Protein AF-A0AAW9DA92-F1 (afdb_monomer_lite)

Secondary structure (DSSP, 8-state):
---S-SHHHHHHHHHHTT-S--HHHHHHHHTTSS-TTGGGSSHHHHB---SS-HHHHHHHHHHHHHHTTTSGGG--HHHHHHHHHHHHHHHHHTT-S--BHHHHHHHHHHHHT-

Sequence (114 aa):
MAGIHTLSDVKEYLQDNSFSITDDRIKKCYDLIPNPEVRVNSDDKQWVACVTQDFEEQTTIDAIAKIFSKDRDLLTDEDIKEQAEEVCKIFKRKEISHKPRIPFYVLMIDRIIK

Organism: NCBI:txid28200

Foldseek 3Di:
DQAQFDLVSLVCVCVVLPPPADSVLLVVQSVLQPPSRVQRVDPVRFFQDLPDDPVSLVVLLVRLCVSCVVVNVPDDSVNLSVLLNVLSVVCVVSVPPGHTSSNSSSSSSSVVVD

pLDDT: mean 81.94, std 11.55, range [47.44, 94.69]

Radius of gyration: 12.96 Å; chains: 1; bounding box: 30×29×35 Å

Structure (mmCIF, N/CA/C/O backbone):
data_AF-A0AAW9DA92-F1
#
_entry.id   AF-A0AAW9DA92-F1
#
loop_
_atom_site.group_PDB
_atom_site.id
_atom_site.type_symbol
_atom_site.label_atom_id
_atom_site.label_alt_id
_atom_site.label_comp_id
_atom_site.label_asym_id
_atom_site.label_entity_id
_atom_site.label_seq_id
_atom_site.pdbx_PDB_ins_code
_atom_site.Cartn_x
_atom_site.Cartn_y
_atom_site.Cartn_z
_atom_site.occupancy
_atom_site.B_iso_or_equiv
_atom_site.auth_seq_id
_atom_site.auth_comp_id
_atom_site.auth_asym_id
_atom_site.auth_atom_id
_atom_site.pdbx_PDB_model_num
ATOM 1 N N . MET A 1 1 ? 0.688 1.011 -20.771 1.00 47.44 1 MET A N 1
ATOM 2 C CA . MET A 1 1 ? 0.565 -0.278 -20.056 1.00 47.44 1 MET A CA 1
ATOM 3 C C . MET A 1 1 ? -0.294 -0.025 -18.829 1.00 47.44 1 MET A C 1
ATOM 5 O O . MET A 1 1 ? -0.139 1.033 -18.237 1.00 47.44 1 MET A O 1
ATOM 9 N N . ALA A 1 2 ? -1.253 -0.893 -18.504 1.00 57.88 2 ALA A N 1
ATOM 10 C CA . ALA A 1 2 ? -2.045 -0.725 -17.283 1.00 57.88 2 ALA A CA 1
ATOM 11 C C . ALA A 1 2 ? -1.170 -1.130 -16.082 1.00 57.88 2 ALA A C 1
ATOM 13 O O . ALA A 1 2 ? -0.535 -2.180 -16.140 1.00 57.88 2 ALA A O 1
ATOM 14 N N . GLY A 1 3 ? -1.075 -0.289 -15.046 1.00 71.38 3 GLY A N 1
ATOM 15 C CA . GLY A 1 3 ? -0.292 -0.596 -13.839 1.00 71.38 3 GLY A CA 1
ATOM 16 C C . GLY A 1 3 ? -0.879 -1.762 -13.030 1.00 71.38 3 GLY A C 1
ATOM 17 O O . GLY A 1 3 ? -1.974 -2.225 -13.325 1.00 71.38 3 GLY A O 1
ATOM 18 N N . ILE A 1 4 ? -0.185 -2.218 -11.983 1.00 84.12 4 ILE A N 1
ATOM 19 C CA . ILE A 1 4 ? -0.691 -3.244 -11.046 1.00 84.12 4 ILE A CA 1
ATOM 20 C C . ILE A 1 4 ? -1.834 -2.637 -10.223 1.00 84.12 4 ILE A C 1
ATOM 22 O O . ILE A 1 4 ? -1.588 -1.807 -9.343 1.00 84.12 4 ILE A O 1
ATOM 26 N N . HIS A 1 5 ? -3.079 -3.009 -10.534 1.00 85.62 5 HIS A N 1
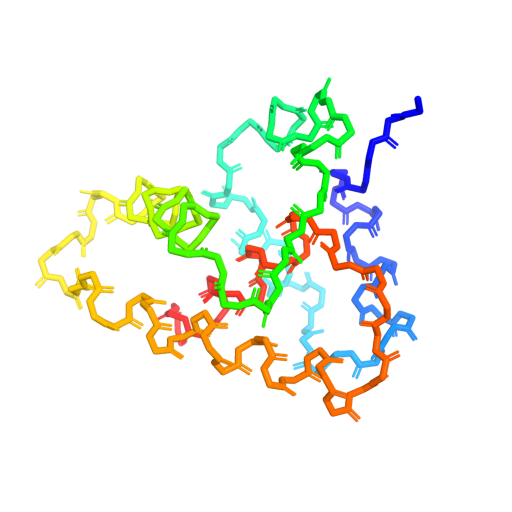ATOM 27 C CA . HIS A 1 5 ? -4.256 -2.409 -9.892 1.00 85.62 5 HIS A CA 1
ATOM 28 C C . HIS A 1 5 ? -5.455 -3.328 -9.714 1.00 85.62 5 HIS A C 1
ATOM 30 O O . HIS A 1 5 ? -6.333 -2.952 -8.945 1.00 85.62 5 HIS A O 1
ATOM 36 N N . THR A 1 6 ? -5.531 -4.489 -10.371 1.00 92.12 6 THR A N 1
ATOM 37 C CA . THR A 1 6 ? -6.599 -5.445 -10.059 1.00 92.12 6 THR A CA 1
ATOM 38 C C . THR A 1 6 ? -6.264 -6.202 -8.775 1.00 92.12 6 THR A C 1
ATOM 40 O O . THR A 1 6 ? -5.097 -6.347 -8.411 1.00 92.12 6 THR A O 1
ATOM 43 N N . LEU A 1 7 ? -7.280 -6.724 -8.082 1.00 92.06 7 LEU A N 1
ATOM 44 C CA . LEU A 1 7 ? -7.061 -7.539 -6.884 1.00 92.06 7 LEU A CA 1
ATOM 45 C C . LEU A 1 7 ? -6.134 -8.734 -7.164 1.00 92.06 7 LEU A C 1
ATOM 47 O O . LEU A 1 7 ? -5.306 -9.067 -6.320 1.00 92.06 7 LEU A O 1
ATOM 51 N N . SER A 1 8 ? -6.260 -9.363 -8.335 1.00 93.81 8 SER A N 1
ATOM 52 C CA . SER A 1 8 ? -5.398 -10.478 -8.734 1.00 93.81 8 SER A CA 1
ATOM 53 C C . SER A 1 8 ? -3.944 -10.038 -8.889 1.00 93.81 8 SER A C 1
ATOM 55 O O . SER A 1 8 ? -3.083 -10.650 -8.265 1.00 93.81 8 SER A O 1
ATOM 57 N N . ASP A 1 9 ? -3.680 -8.937 -9.606 1.00 92.88 9 ASP A N 1
ATOM 58 C CA . ASP A 1 9 ? -2.310 -8.424 -9.785 1.00 92.88 9 ASP A CA 1
ATOM 59 C C . ASP A 1 9 ? -1.675 -8.061 -8.437 1.00 92.88 9 ASP A C 1
ATOM 61 O O . ASP A 1 9 ? -0.492 -8.286 -8.197 1.00 92.88 9 ASP A O 1
ATOM 65 N N . VAL A 1 10 ? -2.467 -7.471 -7.536 1.00 93.31 10 VAL A N 1
ATOM 66 C CA . VAL A 1 10 ? -2.001 -7.066 -6.206 1.00 93.31 10 VAL A CA 1
ATOM 67 C C . VAL A 1 10 ? -1.653 -8.285 -5.357 1.00 93.31 10 VAL A C 1
ATOM 69 O O . VAL A 1 10 ? -0.630 -8.275 -4.674 1.00 93.31 10 VAL A O 1
ATOM 72 N N . LYS A 1 11 ? -2.481 -9.334 -5.400 1.00 93.38 11 LYS A N 1
ATOM 73 C CA . LYS A 1 11 ? -2.206 -10.595 -4.704 1.00 93.38 11 LYS A CA 1
ATOM 74 C C . LYS A 1 11 ? -0.933 -11.245 -5.218 1.00 93.38 11 LYS A C 1
ATOM 76 O O . LYS A 1 11 ? -0.053 -11.526 -4.411 1.00 93.38 11 LYS A O 1
ATOM 81 N N . GLU A 1 12 ? -0.836 -11.425 -6.532 1.00 93.81 12 GLU A N 1
ATOM 82 C CA . GLU A 1 12 ? 0.327 -12.019 -7.192 1.00 93.81 12 GLU A CA 1
ATOM 83 C C . GLU A 1 12 ? 1.598 -11.256 -6.812 1.00 93.81 12 GLU A C 1
ATOM 85 O O . GLU A 1 12 ? 2.528 -11.831 -6.256 1.00 93.81 12 GLU A O 1
ATOM 90 N N . TYR A 1 13 ? 1.578 -9.927 -6.936 1.00 93.94 13 TYR A N 1
ATOM 91 C CA . TYR A 1 13 ? 2.711 -9.088 -6.566 1.00 93.94 13 TYR A CA 1
ATOM 92 C C . TYR A 1 13 ? 3.139 -9.251 -5.097 1.00 93.94 13 TYR A C 1
ATOM 94 O O . TYR A 1 13 ? 4.334 -9.341 -4.799 1.00 93.94 13 TYR A O 1
ATOM 102 N N . LEU A 1 14 ? 2.193 -9.244 -4.152 1.00 93.50 14 LEU A N 1
ATOM 103 C CA . LEU A 1 14 ? 2.517 -9.349 -2.726 1.00 93.50 14 LEU A CA 1
ATOM 104 C C . LEU A 1 14 ? 3.019 -10.752 -2.356 1.00 93.50 14 LEU A C 1
ATOM 106 O O . LEU A 1 14 ? 3.918 -10.872 -1.518 1.00 93.50 14 LEU A O 1
ATOM 110 N N . GLN A 1 15 ? 2.486 -11.792 -2.998 1.00 91.88 15 GLN A N 1
ATOM 111 C CA . GLN A 1 15 ? 2.924 -13.174 -2.819 1.00 91.88 15 GLN A CA 1
ATOM 112 C C . GLN A 1 15 ? 4.318 -13.413 -3.420 1.00 91.88 15 GLN A C 1
ATOM 114 O O . GLN A 1 15 ? 5.188 -13.930 -2.718 1.00 91.88 15 GLN A O 1
ATOM 119 N N . ASP A 1 16 ? 4.576 -12.952 -4.647 1.00 92.12 16 ASP A N 1
ATOM 120 C CA . ASP A 1 16 ? 5.875 -13.075 -5.329 1.00 92.12 16 ASP A CA 1
ATOM 121 C C . ASP A 1 16 ? 6.998 -12.402 -4.538 1.00 92.12 16 ASP A C 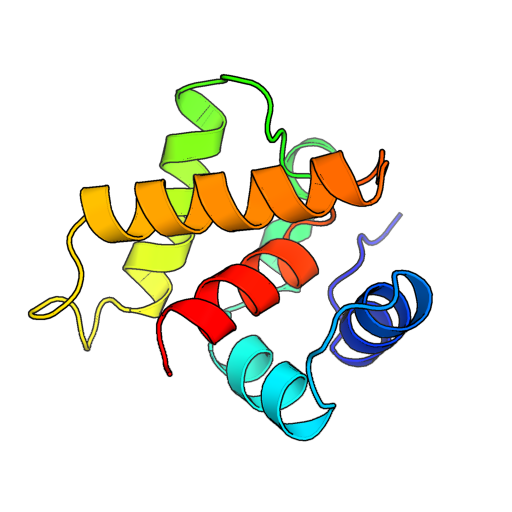1
ATOM 123 O O . ASP A 1 16 ? 8.106 -12.922 -4.404 1.00 92.12 16 ASP A O 1
ATOM 127 N N . ASN A 1 17 ? 6.691 -11.259 -3.924 1.00 91.38 17 ASN A N 1
ATOM 128 C CA . ASN A 1 17 ? 7.624 -10.532 -3.067 1.00 91.38 17 ASN A CA 1
ATOM 129 C C . ASN A 1 17 ? 7.640 -11.041 -1.611 1.00 91.38 17 ASN A C 1
ATOM 131 O O . ASN A 1 17 ? 8.273 -10.435 -0.734 1.00 91.38 17 ASN A O 1
ATOM 135 N N . SER A 1 18 ? 6.965 -12.161 -1.333 1.00 90.44 18 SER A N 1
ATOM 136 C CA . SER A 1 18 ? 6.924 -12.840 -0.035 1.00 90.44 18 SER A CA 1
ATOM 137 C C . SER A 1 18 ? 6.535 -11.906 1.119 1.00 90.44 18 SER A C 1
ATOM 139 O O . SER A 1 18 ? 7.199 -11.875 2.164 1.00 90.44 18 SER A O 1
ATOM 141 N N . PHE A 1 19 ? 5.526 -11.054 0.924 1.00 90.81 19 PHE A N 1
ATOM 142 C CA . PHE A 1 19 ? 4.954 -10.267 2.016 1.00 90.81 19 PHE A CA 1
ATOM 143 C C . PHE A 1 19 ? 4.101 -11.168 2.913 1.00 90.81 19 PHE A C 1
ATOM 145 O O . PHE A 1 19 ? 3.296 -11.959 2.432 1.00 90.81 19 PHE A O 1
ATOM 152 N N . SER A 1 20 ? 4.263 -11.039 4.231 1.00 88.75 20 SER A N 1
ATOM 153 C CA . SER A 1 20 ? 3.525 -11.831 5.223 1.00 88.75 20 SER A CA 1
ATOM 154 C C . SER A 1 20 ? 2.104 -11.293 5.430 1.00 88.75 20 SER A C 1
ATOM 156 O O . SER A 1 20 ? 1.781 -10.797 6.506 1.00 88.75 20 SER A O 1
ATOM 158 N N . ILE A 1 21 ? 1.269 -11.362 4.395 1.00 90.69 21 ILE A N 1
ATOM 159 C CA . ILE A 1 21 ? -0.135 -10.934 4.410 1.00 90.69 21 ILE A CA 1
ATOM 160 C C . ILE A 1 21 ? -0.996 -12.000 3.722 1.00 90.69 21 ILE A C 1
ATOM 162 O O . ILE A 1 21 ? -0.612 -12.553 2.694 1.00 90.69 21 ILE A O 1
ATOM 166 N N . THR A 1 22 ? -2.143 -12.340 4.313 1.00 93.06 22 THR A N 1
ATOM 167 C CA . THR A 1 22 ? -3.031 -13.386 3.781 1.00 93.06 22 THR A CA 1
ATOM 168 C C . THR A 1 22 ? -3.945 -12.848 2.686 1.00 93.06 22 THR A C 1
ATOM 170 O O . THR A 1 22 ? -4.293 -11.670 2.675 1.00 93.06 22 THR A O 1
ATOM 173 N N . ASP A 1 23 ? -4.419 -13.728 1.809 1.00 93.00 23 ASP A N 1
ATOM 174 C CA . ASP A 1 23 ? -5.354 -13.390 0.730 1.00 93.00 23 ASP A CA 1
ATOM 175 C C . ASP A 1 23 ? -6.615 -12.655 1.189 1.00 93.00 23 ASP A C 1
ATOM 177 O O . ASP A 1 23 ? -7.032 -11.682 0.554 1.00 93.00 23 ASP A O 1
ATOM 181 N N . ASP A 1 24 ? -7.213 -13.108 2.292 1.00 93.44 24 ASP A N 1
ATOM 182 C CA . ASP A 1 24 ? -8.401 -12.479 2.873 1.00 93.44 24 ASP A CA 1
ATOM 183 C C . ASP A 1 24 ? -8.091 -11.067 3.366 1.00 93.44 24 ASP A C 1
ATOM 185 O O . ASP A 1 24 ? -8.893 -10.144 3.198 1.00 93.44 24 ASP A O 1
ATOM 189 N N . ARG A 1 25 ? -6.898 -10.875 3.939 1.00 93.81 25 ARG A N 1
ATOM 190 C CA . ARG A 1 25 ? -6.457 -9.577 4.434 1.00 93.81 25 ARG A CA 1
ATOM 191 C C . ARG A 1 25 ? -6.112 -8.628 3.291 1.00 93.81 25 ARG A C 1
ATOM 193 O O . ARG A 1 25 ? -6.539 -7.476 3.340 1.00 93.81 25 ARG A O 1
ATOM 200 N N . ILE A 1 26 ? -5.447 -9.115 2.238 1.00 93.75 26 ILE A N 1
ATOM 201 C CA . ILE A 1 26 ? -5.207 -8.360 0.998 1.00 93.75 26 ILE A CA 1
ATOM 202 C C . ILE A 1 26 ? -6.536 -7.863 0.438 1.00 93.75 26 ILE A C 1
ATOM 204 O O . ILE A 1 26 ? -6.678 -6.671 0.180 1.00 93.75 26 ILE A O 1
ATOM 208 N N . LYS A 1 27 ? -7.526 -8.755 0.301 1.00 94.69 27 LYS A N 1
ATOM 209 C CA . LYS A 1 27 ? -8.849 -8.392 -0.215 1.00 94.69 27 LYS A CA 1
ATOM 210 C C . LYS A 1 27 ? -9.522 -7.332 0.659 1.00 94.69 27 LYS A C 1
ATOM 212 O O . LYS A 1 27 ? -9.954 -6.311 0.139 1.00 94.69 27 LYS A O 1
ATOM 217 N N . LYS A 1 28 ? -9.549 -7.536 1.980 1.00 93.25 28 LYS A N 1
ATOM 218 C CA . LYS A 1 28 ? -10.133 -6.574 2.928 1.00 93.25 28 LYS A CA 1
ATOM 219 C C . LYS A 1 28 ? -9.503 -5.184 2.794 1.00 93.25 28 LYS A C 1
ATOM 221 O O . LYS A 1 28 ? -10.222 -4.194 2.817 1.00 93.25 28 LYS A O 1
ATOM 226 N N . CYS A 1 29 ? -8.180 -5.106 2.654 1.00 92.19 29 CYS A N 1
ATOM 227 C CA . CYS A 1 29 ? -7.476 -3.833 2.495 1.00 92.19 29 CYS A CA 1
ATOM 228 C C . CYS A 1 29 ? -7.715 -3.211 1.114 1.00 92.19 29 CYS A C 1
ATOM 230 O O . CYS A 1 29 ? -7.904 -2.004 1.008 1.00 92.19 29 CYS A O 1
ATOM 232 N N . TYR A 1 30 ? -7.731 -4.031 0.062 1.00 92.56 30 TYR A N 1
ATOM 233 C CA . TYR A 1 30 ? -7.989 -3.596 -1.309 1.00 92.56 30 TYR A CA 1
ATOM 234 C C . TYR A 1 30 ? -9.387 -2.990 -1.466 1.00 92.56 30 TYR A C 1
ATOM 236 O O . TYR A 1 30 ? -9.523 -1.932 -2.074 1.00 92.56 30 TYR A O 1
ATOM 244 N N . ASP A 1 31 ? -10.407 -3.605 -0.861 1.00 91.81 31 ASP A N 1
ATOM 245 C CA . ASP A 1 31 ? -11.801 -3.143 -0.925 1.00 91.81 31 ASP A CA 1
ATOM 246 C C . ASP A 1 31 ? -11.998 -1.747 -0.286 1.00 91.81 31 ASP A C 1
ATOM 248 O O . ASP A 1 31 ? -12.995 -1.076 -0.553 1.00 91.81 31 ASP A O 1
ATOM 252 N N . LEU A 1 32 ? -11.040 -1.277 0.526 1.00 89.75 32 LEU A N 1
ATOM 253 C CA . LEU A 1 32 ? -11.031 0.074 1.100 1.00 89.75 32 LEU A CA 1
ATOM 254 C C . LEU A 1 32 ? -10.434 1.129 0.156 1.00 89.75 32 LEU A C 1
ATOM 256 O O . LEU A 1 32 ? -10.589 2.322 0.407 1.00 89.75 32 LEU A O 1
ATOM 260 N N . ILE A 1 33 ? -9.753 0.730 -0.922 1.00 88.38 33 ILE A N 1
ATOM 261 C CA . ILE A 1 33 ? -9.113 1.647 -1.868 1.00 88.38 33 ILE A CA 1
ATOM 262 C C . ILE A 1 33 ? -10.138 2.056 -2.939 1.00 88.38 33 ILE A C 1
ATOM 264 O O . ILE A 1 33 ? -10.474 1.250 -3.805 1.00 88.38 33 ILE A O 1
ATOM 268 N N . PRO A 1 34 ? -10.618 3.315 -2.963 1.00 84.94 34 PRO A N 1
ATOM 269 C CA . PRO A 1 34 ? -11.572 3.743 -3.974 1.00 84.94 34 PRO A CA 1
ATOM 270 C C . PRO A 1 34 ? -10.872 3.962 -5.319 1.00 84.94 34 PRO A C 1
ATOM 272 O O . PRO A 1 34 ? -9.825 4.622 -5.373 1.00 84.94 34 PRO A O 1
ATOM 275 N N . ASN A 1 35 ? -11.500 3.468 -6.388 1.00 85.31 35 ASN A N 1
ATOM 276 C CA . ASN A 1 35 ? -11.088 3.607 -7.791 1.00 85.31 35 ASN A CA 1
ATOM 277 C C . ASN A 1 35 ? -9.585 3.302 -8.034 1.00 85.31 35 ASN A C 1
ATOM 279 O O . ASN A 1 35 ? -8.836 4.207 -8.435 1.00 85.31 35 ASN A O 1
ATOM 283 N N . PRO A 1 36 ? -9.098 2.072 -7.751 1.00 85.81 36 PRO A N 1
ATOM 284 C CA . PRO A 1 36 ? -7.687 1.692 -7.913 1.00 85.81 36 PRO A CA 1
ATOM 285 C C . PRO A 1 36 ? -7.113 1.986 -9.307 1.00 85.81 36 PRO A C 1
ATOM 287 O O . PRO A 1 36 ? -5.973 2.431 -9.431 1.00 85.81 36 PRO A O 1
ATOM 290 N N . GLU A 1 37 ? -7.912 1.821 -10.357 1.00 84.94 37 GLU A N 1
ATOM 291 C CA . GLU A 1 37 ? -7.552 2.076 -11.753 1.00 84.94 37 GLU A CA 1
ATOM 292 C C . GLU A 1 37 ? -7.215 3.549 -12.027 1.00 84.94 37 GLU A C 1
ATOM 294 O O . GLU A 1 37 ? -6.251 3.859 -12.730 1.00 84.94 37 GLU A O 1
ATOM 299 N N . VAL A 1 38 ? -7.946 4.485 -11.410 1.00 81.94 38 VAL A N 1
ATOM 300 C CA . VAL A 1 38 ? -7.694 5.931 -11.552 1.00 81.94 38 VAL A CA 1
ATOM 301 C C . VAL A 1 38 ? -6.385 6.322 -10.867 1.00 81.94 38 VAL A C 1
ATOM 303 O O . VAL A 1 38 ? -5.711 7.270 -11.277 1.00 81.94 38 VAL A O 1
ATOM 306 N N . ARG A 1 39 ? -5.996 5.573 -9.833 1.00 77.19 39 ARG A N 1
ATOM 307 C CA . ARG A 1 39 ? -4.786 5.817 -9.044 1.00 77.19 39 ARG A CA 1
ATOM 308 C C . ARG A 1 39 ? -3.507 5.348 -9.734 1.00 77.19 39 ARG A C 1
ATOM 310 O O . ARG A 1 39 ? -2.449 5.723 -9.252 1.00 77.19 39 ARG A O 1
ATOM 317 N N . VAL A 1 40 ? -3.594 4.612 -10.847 1.00 80.50 40 VAL A N 1
ATOM 318 C CA . VAL A 1 40 ? -2.442 4.135 -11.643 1.00 80.50 40 VAL A CA 1
ATOM 319 C C . VAL A 1 40 ? -2.528 4.524 -13.128 1.00 80.50 40 VAL A C 1
ATOM 321 O O . VAL A 1 40 ? -1.860 3.935 -13.976 1.00 80.50 40 VAL A O 1
ATOM 324 N N . ASN A 1 41 ? -3.370 5.505 -13.467 1.00 79.88 41 ASN A N 1
ATOM 325 C CA . ASN A 1 41 ? -3.716 5.830 -14.856 1.00 79.88 41 ASN A CA 1
ATOM 326 C C . ASN A 1 41 ? -2.633 6.579 -15.659 1.00 79.88 41 ASN A C 1
ATOM 328 O O . ASN A 1 41 ? -2.856 6.908 -16.823 1.00 79.88 41 ASN A O 1
ATOM 332 N N . SER A 1 42 ? -1.478 6.850 -15.058 1.00 76.19 42 SER A N 1
ATOM 333 C CA . SER A 1 42 ? -0.305 7.441 -15.707 1.00 76.19 42 SER A CA 1
ATOM 334 C C . SER A 1 42 ? 0.971 6.876 -15.089 1.00 76.19 42 SER A C 1
ATOM 336 O O . SER A 1 42 ? 0.943 6.468 -13.929 1.00 76.19 42 SER A O 1
ATOM 338 N N . ASP A 1 43 ? 2.082 6.888 -15.824 1.00 71.19 43 ASP A N 1
ATOM 339 C CA . ASP A 1 43 ? 3.354 6.293 -15.378 1.00 71.19 43 ASP A CA 1
ATOM 340 C C . ASP A 1 43 ? 3.835 6.869 -14.034 1.00 71.19 43 ASP A C 1
ATOM 342 O O . ASP A 1 43 ? 4.145 6.112 -13.116 1.00 71.19 43 ASP A O 1
ATOM 346 N N . ASP A 1 44 ? 3.715 8.185 -13.837 1.00 67.75 44 ASP A N 1
ATOM 347 C CA . ASP A 1 44 ? 4.043 8.854 -12.564 1.00 67.75 44 ASP A CA 1
ATOM 348 C C . ASP A 1 44 ? 3.125 8.466 -11.390 1.00 67.75 44 ASP A C 1
ATOM 350 O O . ASP A 1 44 ? 3.426 8.723 -10.228 1.00 67.75 44 ASP A O 1
ATOM 354 N N . LYS A 1 45 ? 1.959 7.872 -11.664 1.00 74.88 45 LYS A N 1
ATOM 355 C CA . LYS A 1 45 ? 1.000 7.459 -10.629 1.00 74.88 45 LYS A CA 1
ATOM 356 C C . LYS A 1 45 ? 1.064 5.972 -10.313 1.00 74.88 45 LYS A C 1
ATOM 358 O O . LYS A 1 45 ? 0.482 5.532 -9.329 1.00 74.88 45 LYS A O 1
ATOM 363 N N . GLN A 1 46 ? 1.739 5.186 -11.140 1.00 81.81 46 GLN A N 1
ATOM 364 C CA . GLN A 1 46 ? 1.833 3.740 -10.953 1.00 81.81 46 GLN A CA 1
ATOM 365 C C . GLN A 1 46 ? 2.748 3.376 -9.785 1.00 81.81 46 GLN A C 1
ATOM 367 O O . GLN A 1 46 ? 2.543 2.345 -9.143 1.00 81.81 46 GLN A O 1
ATOM 372 N N . TRP A 1 47 ? 3.737 4.223 -9.508 1.00 84.56 47 TRP A N 1
ATOM 373 C CA . TRP A 1 47 ? 4.832 3.936 -8.594 1.00 84.56 47 TRP A CA 1
ATOM 374 C C . TRP A 1 47 ? 4.789 4.838 -7.358 1.00 84.56 47 TRP A C 1
ATOM 376 O O . TRP A 1 47 ? 4.113 5.868 -7.334 1.00 84.56 47 TRP A O 1
ATOM 386 N N . VAL A 1 48 ? 5.468 4.397 -6.303 1.00 82.19 48 VAL A N 1
ATOM 387 C CA . VAL A 1 48 ? 5.712 5.173 -5.083 1.00 82.19 48 VAL A CA 1
ATOM 388 C C . VAL A 1 48 ? 7.219 5.251 -4.867 1.00 82.19 48 VAL A C 1
ATOM 390 O O . VAL A 1 48 ? 7.893 4.223 -4.737 1.00 82.19 48 VAL A O 1
ATOM 393 N N . ALA A 1 49 ? 7.767 6.458 -4.805 1.00 77.44 49 ALA A N 1
ATOM 394 C CA . ALA A 1 49 ? 9.140 6.704 -4.410 1.00 77.44 49 ALA A CA 1
ATOM 395 C C . ALA A 1 49 ? 9.232 6.745 -2.883 1.00 77.44 49 ALA A C 1
ATOM 397 O O . ALA A 1 49 ? 8.883 7.707 -2.211 1.00 77.44 49 ALA A O 1
ATOM 398 N N . CYS A 1 50 ? 9.819 5.694 -2.324 1.00 71.44 50 CYS A N 1
ATOM 399 C CA . CYS A 1 50 ? 10.194 5.626 -0.911 1.00 71.44 50 CYS A CA 1
ATOM 400 C C . CYS A 1 50 ? 11.446 6.450 -0.556 1.00 71.44 50 CYS A C 1
ATOM 402 O O . CYS A 1 50 ? 12.107 6.173 0.445 1.00 71.44 50 CYS A O 1
ATOM 404 N N . VAL A 1 51 ? 11.839 7.392 -1.417 1.00 56.66 51 VAL A N 1
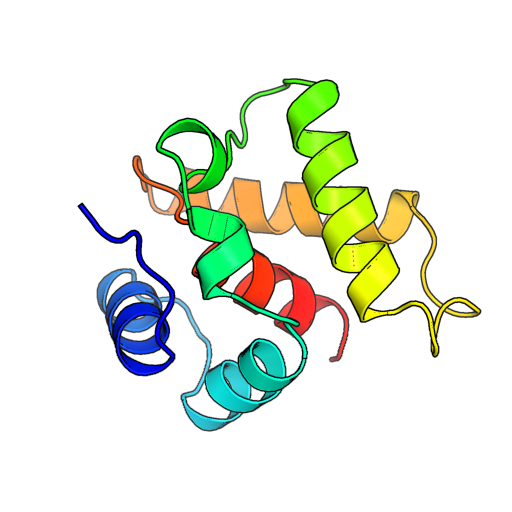ATOM 405 C CA . VAL A 1 51 ? 13.102 8.129 -1.331 1.00 56.66 51 VAL A CA 1
ATOM 406 C C . VAL A 1 51 ? 12.787 9.624 -1.301 1.00 56.66 51 VAL A C 1
ATOM 408 O O . VAL A 1 51 ? 12.798 10.288 -2.329 1.00 56.66 51 VAL A O 1
ATOM 411 N N . THR A 1 52 ? 12.464 10.127 -0.105 1.00 52.03 52 THR A N 1
ATOM 412 C CA . THR A 1 52 ? 12.632 11.537 0.312 1.00 52.03 52 THR A CA 1
ATOM 413 C C . THR A 1 52 ? 12.095 12.625 -0.632 1.00 52.03 52 THR A C 1
ATOM 415 O O . THR A 1 52 ? 12.713 13.681 -0.751 1.00 52.03 52 THR A O 1
ATOM 418 N N . GLN A 1 53 ? 10.978 12.403 -1.326 1.00 52.94 53 GLN A N 1
ATOM 419 C CA . GLN A 1 53 ? 10.273 13.489 -2.007 1.00 52.94 53 GLN A CA 1
ATOM 420 C C . GLN A 1 53 ? 9.037 13.864 -1.196 1.00 52.94 53 GLN A C 1
ATOM 422 O O . GLN A 1 53 ? 8.027 13.162 -1.252 1.00 52.94 53 GLN A O 1
ATOM 427 N N . ASP A 1 54 ? 9.113 15.005 -0.505 1.00 53.62 54 ASP A N 1
ATOM 428 C CA . ASP A 1 54 ? 8.027 15.597 0.296 1.00 53.62 54 ASP A CA 1
ATOM 429 C C . ASP A 1 54 ? 6.672 15.614 -0.451 1.00 53.62 54 ASP A C 1
ATOM 431 O O . ASP A 1 54 ? 5.603 15.520 0.149 1.00 53.62 54 ASP A O 1
ATOM 435 N N . PHE A 1 55 ? 6.697 15.692 -1.787 1.00 51.56 55 PHE A N 1
ATOM 436 C CA . PHE A 1 55 ? 5.507 15.759 -2.636 1.00 51.56 55 PHE A CA 1
ATOM 437 C C . PHE A 1 55 ? 4.782 14.410 -2.850 1.00 51.56 55 PHE A C 1
ATOM 439 O O . PHE A 1 55 ? 3.546 14.355 -2.838 1.00 51.56 55 PHE A O 1
ATOM 446 N N . GLU A 1 56 ? 5.513 13.304 -3.038 1.00 58.03 56 GLU A N 1
ATOM 447 C CA . GLU A 1 56 ? 4.894 11.969 -3.158 1.00 58.03 56 GLU A CA 1
ATOM 448 C C . GLU A 1 56 ? 4.455 11.418 -1.802 1.00 58.03 56 GLU A C 1
ATOM 450 O O . GLU A 1 56 ? 3.450 10.700 -1.714 1.00 58.03 56 GLU A O 1
ATOM 455 N N . GLU A 1 57 ? 5.171 11.812 -0.751 1.00 63.69 57 GLU A N 1
ATOM 456 C CA . GLU A 1 57 ? 4.812 11.541 0.632 1.00 63.69 57 GLU A CA 1
ATOM 457 C C . GLU A 1 57 ? 3.443 12.155 0.954 1.00 63.69 57 GLU A C 1
ATOM 459 O O . GLU A 1 57 ? 2.527 11.426 1.332 1.00 63.69 57 GLU A O 1
ATOM 464 N N . GLN A 1 58 ? 3.235 13.444 0.650 1.00 66.69 58 GLN A N 1
ATOM 465 C CA . GLN A 1 58 ? 1.944 14.106 0.865 1.00 66.69 58 GLN A CA 1
ATOM 466 C C . GLN A 1 58 ? 0.815 13.498 0.019 1.00 66.69 58 GLN A C 1
ATOM 468 O O . GLN A 1 58 ? -0.285 13.284 0.517 1.00 66.69 58 GLN A O 1
ATOM 473 N N . THR A 1 59 ? 1.068 13.148 -1.248 1.00 71.44 59 THR A N 1
ATOM 474 C CA . THR A 1 59 ? 0.042 12.531 -2.118 1.00 71.44 59 THR A CA 1
ATOM 475 C C . THR A 1 59 ? -0.412 11.167 -1.588 1.00 71.44 59 THR A C 1
ATOM 477 O O . THR A 1 59 ? -1.590 10.806 -1.676 1.00 71.44 59 THR A O 1
ATOM 480 N N . THR A 1 60 ? 0.525 10.397 -1.036 1.00 70.75 60 THR A N 1
ATOM 481 C CA . THR A 1 60 ? 0.258 9.104 -0.404 1.00 70.75 60 THR A CA 1
ATOM 482 C C . THR A 1 60 ? -0.474 9.279 0.922 1.00 70.75 60 THR A C 1
ATOM 484 O O . THR A 1 60 ? -1.474 8.596 1.144 1.00 70.75 60 THR A O 1
ATOM 487 N N . ILE A 1 61 ? -0.045 10.234 1.752 1.00 74.50 61 ILE A N 1
ATOM 488 C CA . ILE A 1 61 ? -0.716 10.584 3.007 1.00 74.50 61 ILE A CA 1
ATOM 489 C C . ILE A 1 61 ? -2.158 11.011 2.730 1.00 74.50 61 ILE A C 1
ATOM 491 O O . ILE A 1 61 ? -3.080 10.410 3.271 1.00 74.50 61 ILE A O 1
ATOM 495 N N . ASP A 1 62 ? -2.386 11.940 1.803 1.00 76.12 62 ASP A N 1
ATOM 496 C CA . ASP A 1 62 ? -3.718 12.424 1.431 1.00 76.12 62 ASP A CA 1
ATOM 497 C C . ASP A 1 62 ? -4.613 11.301 0.892 1.00 76.12 62 ASP A C 1
ATOM 499 O O . ASP A 1 62 ? -5.820 11.258 1.147 1.00 76.12 62 ASP A O 1
ATOM 503 N N . ALA A 1 63 ? -4.040 10.379 0.114 1.00 77.56 63 ALA A N 1
ATOM 504 C CA . ALA A 1 63 ? -4.751 9.228 -0.423 1.00 77.56 63 ALA A CA 1
ATOM 505 C C . ALA A 1 63 ? -5.236 8.281 0.681 1.00 77.56 63 ALA A C 1
ATOM 507 O O . ALA A 1 63 ? -6.394 7.856 0.633 1.00 77.56 63 ALA A O 1
ATOM 508 N N . ILE A 1 64 ? -4.367 7.968 1.643 1.00 81.19 64 ILE A N 1
ATOM 509 C CA . ILE A 1 64 ? -4.669 7.114 2.794 1.00 81.19 64 ILE A CA 1
ATOM 510 C C . ILE A 1 64 ? -5.618 7.838 3.760 1.00 81.19 64 ILE A C 1
ATOM 512 O O . ILE A 1 64 ? -6.636 7.275 4.155 1.00 81.19 64 ILE A O 1
ATOM 516 N N . ALA A 1 65 ? -5.392 9.121 4.036 1.00 79.00 65 ALA A N 1
ATOM 517 C CA . ALA A 1 65 ? -6.270 9.952 4.855 1.00 79.00 65 ALA A CA 1
ATOM 518 C C . ALA A 1 65 ? -7.689 10.056 4.271 1.00 79.00 65 ALA A C 1
ATOM 520 O O . ALA A 1 65 ? -8.668 10.088 5.014 1.00 79.00 65 ALA A O 1
ATOM 521 N N . LYS A 1 66 ? -7.835 10.075 2.938 1.00 79.81 66 LYS A N 1
ATOM 522 C CA . LYS A 1 66 ? -9.150 10.013 2.276 1.00 79.81 66 LYS A CA 1
ATOM 523 C C . LYS A 1 66 ? -9.835 8.662 2.466 1.00 79.81 66 LYS A C 1
ATOM 525 O O . LYS A 1 66 ? -11.047 8.645 2.677 1.00 79.81 66 LYS A O 1
ATOM 530 N N . ILE A 1 67 ? -9.084 7.561 2.407 1.00 79.25 67 ILE A N 1
ATOM 531 C CA . ILE A 1 67 ? -9.607 6.207 2.654 1.00 79.25 67 ILE A CA 1
ATOM 532 C C . ILE A 1 67 ? -10.177 6.113 4.074 1.00 79.25 67 ILE A C 1
ATOM 534 O O . ILE A 1 67 ? -11.299 5.652 4.253 1.00 79.25 67 ILE A O 1
ATOM 538 N N . PHE A 1 68 ? -9.462 6.665 5.054 1.00 75.88 68 PHE A N 1
ATOM 539 C CA . PHE A 1 68 ? -9.859 6.673 6.465 1.00 75.88 68 PHE A CA 1
ATOM 540 C C . PHE A 1 68 ? -10.666 7.904 6.891 1.00 75.88 68 PHE A C 1
ATOM 542 O O . PHE A 1 68 ? -10.877 8.125 8.077 1.00 75.88 68 PHE A O 1
ATOM 549 N N . SER A 1 69 ? -11.166 8.713 5.953 1.00 71.62 69 SER A N 1
ATOM 550 C CA . SER A 1 69 ? -11.840 9.985 6.268 1.00 71.62 69 SER A CA 1
ATOM 551 C C . SER A 1 69 ? -13.089 9.852 7.149 1.00 71.62 69 SER A C 1
ATOM 553 O O . SER A 1 69 ? -13.483 10.830 7.778 1.00 71.62 69 SER A O 1
ATOM 555 N N . LYS A 1 70 ? -13.701 8.661 7.222 1.00 64.25 70 LYS A N 1
ATOM 556 C CA . LYS A 1 70 ? -14.820 8.356 8.132 1.00 64.25 70 LYS A CA 1
ATOM 557 C C . LYS A 1 70 ? -14.378 7.931 9.539 1.00 64.25 70 LYS A C 1
ATOM 559 O O . LYS A 1 70 ? -15.163 8.080 10.464 1.00 64.25 70 LYS A O 1
ATOM 564 N N . ASP A 1 71 ? -13.135 7.478 9.684 1.00 62.34 71 ASP A N 1
ATOM 565 C CA . ASP A 1 71 ? -12.512 7.013 10.933 1.00 62.34 71 ASP A CA 1
ATOM 566 C C . ASP A 1 71 ? -11.436 8.006 11.429 1.00 62.34 71 ASP A C 1
ATOM 568 O O . ASP A 1 71 ? -10.551 7.665 12.215 1.00 62.34 71 ASP A O 1
ATOM 572 N N . ARG A 1 72 ? -11.496 9.254 10.936 1.00 57.59 72 ARG A N 1
ATOM 573 C CA . ARG A 1 72 ? -10.446 10.282 11.052 1.00 57.59 72 ARG A CA 1
ATOM 574 C C . ARG A 1 72 ? -10.125 10.708 12.483 1.00 57.59 72 ARG A C 1
ATOM 576 O O . ARG A 1 72 ? -9.069 11.285 12.706 1.00 57.59 72 ARG A O 1
ATOM 583 N N . ASP A 1 73 ? -11.002 10.412 13.436 1.00 59.31 73 ASP A N 1
ATOM 584 C CA . ASP A 1 73 ? -10.787 10.735 14.848 1.00 59.31 73 ASP A CA 1
ATOM 585 C C . ASP A 1 73 ? -9.653 9.903 15.482 1.00 59.31 73 ASP A C 1
ATOM 587 O O . ASP A 1 73 ? -9.237 10.195 16.601 1.00 59.31 73 ASP A O 1
ATOM 591 N N . LEU A 1 74 ? -9.136 8.882 14.780 1.00 64.44 74 LEU A N 1
ATOM 592 C CA . LEU A 1 74 ? -8.134 7.944 15.301 1.00 64.44 74 LEU A CA 1
ATOM 593 C C . LEU A 1 74 ? -6.782 7.953 14.565 1.00 64.44 74 LEU A C 1
ATOM 595 O O . LEU A 1 74 ? -5.871 7.265 15.017 1.00 64.44 74 LEU A O 1
ATOM 599 N N . LEU A 1 75 ? -6.638 8.686 13.454 1.00 77.44 75 LEU A N 1
ATOM 600 C CA . LEU A 1 75 ? -5.422 8.689 12.624 1.00 77.44 75 LEU A CA 1
ATOM 601 C C . LEU A 1 75 ? -4.961 10.113 12.327 1.00 77.44 75 LEU A C 1
ATOM 603 O O . LEU A 1 75 ? -5.642 10.858 11.619 1.00 77.44 75 LEU A O 1
ATOM 607 N N . THR A 1 76 ? -3.785 10.469 12.837 1.00 82.00 76 THR A N 1
ATOM 608 C CA . THR A 1 76 ? -3.110 11.720 12.487 1.00 82.00 76 THR A CA 1
ATOM 609 C C . THR A 1 76 ? -2.304 11.565 11.196 1.00 82.00 76 THR A C 1
ATOM 611 O O . THR A 1 76 ? -1.949 10.458 10.786 1.00 82.00 76 THR A O 1
ATOM 614 N N . ASP A 1 77 ? -1.979 12.684 10.546 1.00 80.50 77 ASP A N 1
ATOM 615 C CA . ASP A 1 77 ? -1.097 12.674 9.372 1.00 80.50 77 ASP A CA 1
ATOM 616 C C . ASP A 1 77 ? 0.304 12.124 9.723 1.00 80.50 77 ASP A C 1
ATOM 618 O O . ASP A 1 77 ? 0.948 11.492 8.885 1.00 80.50 77 ASP A O 1
ATOM 622 N N . GLU A 1 78 ? 0.746 12.300 10.975 1.00 81.94 78 GLU A N 1
ATOM 623 C CA . GLU A 1 78 ? 2.002 11.753 11.498 1.00 81.94 78 GLU A CA 1
ATOM 624 C C . GLU A 1 78 ? 1.949 10.223 11.619 1.00 81.94 78 GLU A C 1
ATOM 626 O O . GLU A 1 78 ? 2.862 9.550 11.147 1.00 81.94 78 GLU A O 1
ATOM 631 N N . ASP A 1 79 ? 0.840 9.652 12.105 1.00 82.38 79 ASP A N 1
ATOM 632 C CA . ASP A 1 79 ? 0.653 8.192 12.141 1.00 82.38 79 ASP A CA 1
ATOM 633 C C . ASP A 1 79 ? 0.722 7.582 10.733 1.00 82.38 79 ASP A C 1
ATOM 635 O O . ASP A 1 79 ? 1.340 6.537 10.510 1.00 82.38 79 ASP A O 1
ATOM 639 N N . ILE A 1 80 ? 0.094 8.243 9.753 1.00 83.88 80 ILE A N 1
ATOM 640 C CA . ILE A 1 80 ? 0.107 7.800 8.354 1.00 83.88 80 ILE A CA 1
ATOM 641 C C . ILE A 1 80 ? 1.528 7.891 7.789 1.00 83.88 80 ILE A C 1
ATOM 643 O O . ILE A 1 80 ? 1.975 6.966 7.107 1.00 83.88 80 ILE A O 1
ATOM 647 N N . LYS A 1 81 ? 2.257 8.969 8.091 1.00 83.62 81 LYS A N 1
ATOM 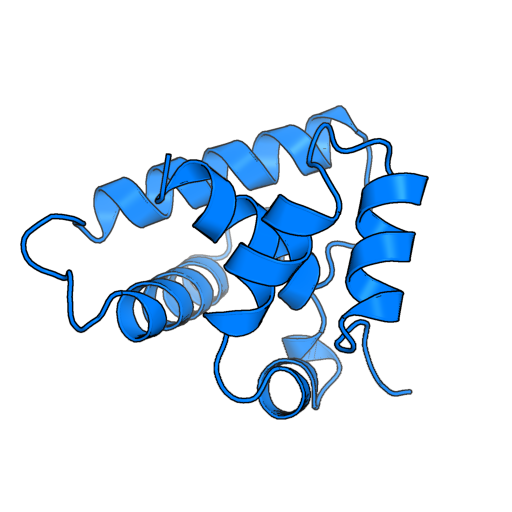648 C CA . LYS A 1 81 ? 3.658 9.131 7.693 1.00 83.62 81 LYS A CA 1
ATOM 649 C C . LYS A 1 81 ? 4.539 8.021 8.266 1.00 83.62 81 LYS A C 1
ATOM 651 O O . LYS A 1 81 ? 5.261 7.373 7.510 1.00 83.62 81 LYS A O 1
ATOM 656 N N . GLU A 1 82 ? 4.434 7.735 9.561 1.00 85.38 82 GLU A N 1
ATOM 657 C CA . GLU A 1 82 ? 5.202 6.663 10.201 1.00 85.38 82 GLU A CA 1
ATOM 658 C C . GLU A 1 82 ? 4.926 5.298 9.556 1.00 85.38 82 GLU A C 1
ATOM 660 O O . GLU A 1 82 ? 5.857 4.537 9.271 1.00 85.38 82 GLU A O 1
ATOM 665 N N . GLN A 1 83 ? 3.659 4.984 9.254 1.00 86.69 83 GLN A N 1
ATOM 666 C CA . GLN A 1 83 ? 3.337 3.739 8.552 1.00 86.69 83 GLN A CA 1
ATOM 667 C C . GLN A 1 83 ? 3.917 3.709 7.133 1.00 86.69 83 GLN A C 1
ATOM 669 O O . GLN A 1 83 ? 4.416 2.662 6.708 1.00 86.69 83 GLN A O 1
ATOM 674 N N . ALA A 1 84 ? 3.907 4.837 6.416 1.00 85.12 84 ALA A N 1
ATOM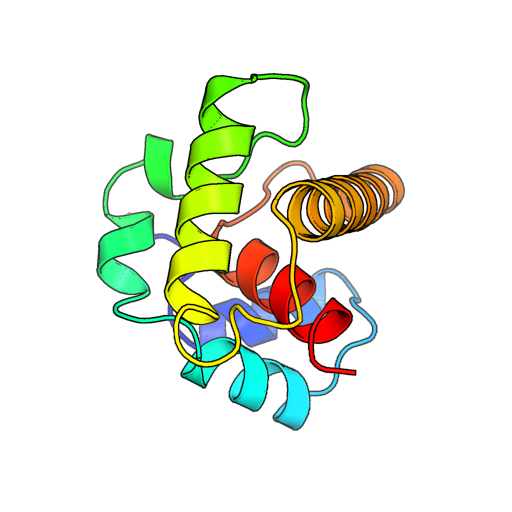 675 C CA . ALA A 1 84 ? 4.487 4.937 5.077 1.00 85.12 84 ALA A CA 1
ATOM 676 C C . ALA A 1 84 ? 5.991 4.678 5.104 1.00 85.12 84 ALA A C 1
ATOM 678 O O . ALA A 1 84 ? 6.494 3.876 4.310 1.00 85.12 84 ALA A O 1
ATOM 679 N N . GLU A 1 85 ? 6.699 5.270 6.064 1.00 85.06 85 GLU A N 1
ATOM 680 C CA . GLU A 1 85 ? 8.121 5.021 6.273 1.00 85.06 85 GLU A CA 1
ATOM 681 C C . GLU A 1 85 ? 8.407 3.550 6.592 1.00 85.06 85 GLU A C 1
ATOM 683 O O . GLU A 1 85 ? 9.346 2.970 6.043 1.00 85.06 85 GLU A O 1
ATOM 688 N N . GLU A 1 86 ? 7.599 2.911 7.439 1.00 87.19 86 GLU A N 1
ATOM 689 C CA . GLU A 1 86 ? 7.763 1.497 7.778 1.00 87.19 86 GLU A CA 1
ATOM 690 C C . GLU A 1 86 ? 7.542 0.573 6.574 1.00 87.19 86 GLU A C 1
ATOM 692 O O . GLU A 1 86 ? 8.355 -0.323 6.320 1.00 87.19 86 GLU A O 1
ATOM 697 N N . VAL A 1 87 ? 6.496 0.808 5.778 1.00 89.00 87 VAL A N 1
ATOM 698 C CA . VAL A 1 87 ? 6.265 0.062 4.532 1.00 89.00 87 VAL A CA 1
ATOM 699 C C . VAL A 1 87 ? 7.435 0.276 3.568 1.00 89.00 87 VAL A C 1
ATOM 701 O O . VAL A 1 87 ? 7.976 -0.687 3.017 1.00 89.00 87 VAL A O 1
ATOM 704 N N . CYS A 1 88 ? 7.916 1.510 3.430 1.00 86.88 88 CYS A N 1
ATOM 705 C CA . CYS A 1 88 ? 9.089 1.830 2.626 1.00 86.88 88 CYS A CA 1
ATOM 706 C C . CYS A 1 88 ? 10.370 1.128 3.103 1.00 86.88 88 CYS A C 1
ATOM 708 O O . CYS A 1 88 ? 11.134 0.612 2.279 1.00 86.88 88 CYS A O 1
ATOM 710 N N . LYS A 1 89 ? 10.595 1.032 4.420 1.00 87.81 89 LYS A N 1
ATOM 711 C CA . LYS A 1 89 ? 11.698 0.250 5.000 1.00 87.81 89 LYS A CA 1
ATOM 712 C C . LYS A 1 89 ? 11.573 -1.229 4.637 1.00 87.81 89 LYS A C 1
ATOM 714 O O . LYS A 1 89 ? 12.592 -1.844 4.329 1.00 87.81 89 LYS A O 1
ATOM 719 N N . ILE A 1 90 ? 10.365 -1.799 4.620 1.00 89.38 90 ILE A N 1
ATOM 720 C CA . ILE A 1 90 ? 10.149 -3.193 4.195 1.00 89.38 90 ILE A CA 1
ATOM 721 C C . ILE A 1 90 ? 10.521 -3.375 2.723 1.00 89.38 90 ILE A C 1
ATOM 723 O O . ILE A 1 90 ? 11.298 -4.278 2.412 1.00 89.38 90 ILE A O 1
ATOM 727 N N . PHE A 1 91 ? 10.035 -2.506 1.832 1.00 88.88 91 PHE A N 1
ATOM 728 C CA . PHE A 1 91 ? 10.402 -2.556 0.413 1.00 88.88 91 PHE A CA 1
ATOM 729 C C . PHE A 1 91 ? 11.919 -2.458 0.212 1.00 88.88 91 PHE A C 1
ATOM 731 O O . PHE A 1 91 ? 12.483 -3.211 -0.579 1.00 88.88 91 PHE A O 1
ATOM 738 N N . LYS A 1 92 ? 12.592 -1.575 0.961 1.00 86.75 92 LYS A N 1
ATOM 739 C CA . LYS A 1 92 ? 14.052 -1.423 0.914 1.00 86.75 92 LYS A CA 1
ATOM 740 C C . LYS A 1 92 ? 14.785 -2.667 1.423 1.00 86.75 92 LYS A C 1
ATOM 742 O O . LYS A 1 92 ? 15.737 -3.099 0.786 1.00 86.75 92 LYS A O 1
ATOM 747 N N . ARG A 1 93 ? 14.343 -3.260 2.538 1.00 89.00 93 ARG A N 1
ATOM 748 C CA . ARG A 1 93 ? 14.927 -4.495 3.100 1.00 89.00 93 ARG A CA 1
ATOM 749 C C . ARG A 1 93 ? 14.768 -5.699 2.174 1.00 89.00 93 ARG A C 1
ATOM 751 O O . ARG A 1 93 ? 15.613 -6.580 2.197 1.00 89.00 93 ARG A O 1
ATOM 758 N N . LYS A 1 94 ? 13.692 -5.733 1.387 1.00 88.31 94 LYS A N 1
ATOM 759 C CA . LYS A 1 94 ? 13.432 -6.761 0.371 1.00 88.31 94 LYS A CA 1
ATOM 760 C C . LYS A 1 94 ? 14.090 -6.459 -0.985 1.00 88.31 94 LYS A C 1
ATOM 762 O O . LYS A 1 94 ? 13.854 -7.198 -1.929 1.00 88.31 94 LYS A O 1
ATOM 767 N N . GLU A 1 95 ? 14.865 -5.375 -1.092 1.00 88.00 95 GLU A N 1
ATOM 768 C CA . GLU A 1 95 ? 15.550 -4.936 -2.323 1.00 88.00 95 GLU A CA 1
ATOM 769 C C . GLU A 1 95 ? 14.613 -4.722 -3.527 1.00 88.00 95 GLU A C 1
ATOM 771 O O . GLU A 1 95 ? 15.006 -4.802 -4.691 1.00 88.00 95 GLU A O 1
ATOM 776 N N . ILE A 1 96 ? 13.353 -4.383 -3.253 1.00 86.81 96 ILE A N 1
ATOM 777 C CA . ILE A 1 96 ? 12.327 -4.223 -4.278 1.00 86.81 96 ILE A CA 1
ATOM 778 C C . ILE A 1 96 ? 12.488 -2.866 -4.969 1.00 86.81 96 ILE A C 1
ATOM 780 O O . ILE A 1 96 ? 12.280 -1.795 -4.380 1.00 86.81 96 ILE A O 1
ATOM 784 N N . SER A 1 97 ? 12.830 -2.905 -6.254 1.00 79.12 97 SER A N 1
ATOM 785 C CA . SER A 1 97 ? 13.063 -1.708 -7.068 1.00 79.12 97 SER A CA 1
ATOM 786 C C . SER A 1 97 ? 11.745 -1.012 -7.420 1.00 79.12 97 SER A C 1
ATOM 788 O O . SER A 1 97 ? 11.575 0.172 -7.125 1.00 79.12 97 SER A O 1
ATOM 790 N N . HIS A 1 98 ? 10.789 -1.770 -7.957 1.00 83.81 98 HIS A N 1
ATOM 791 C CA . HIS A 1 98 ? 9.477 -1.288 -8.390 1.00 83.81 98 HIS A CA 1
ATOM 792 C C . HIS A 1 98 ? 8.484 -1.364 -7.239 1.00 83.81 98 HIS A C 1
ATOM 794 O O . HIS A 1 98 ? 8.294 -2.433 -6.684 1.00 83.81 98 HIS A O 1
ATOM 800 N N . LYS A 1 99 ? 7.851 -0.250 -6.866 1.00 88.06 99 LYS A N 1
ATOM 801 C CA . LYS A 1 99 ? 6.928 -0.188 -5.719 1.00 88.06 99 LYS A CA 1
ATOM 802 C C . LYS A 1 99 ? 5.560 0.253 -6.223 1.00 88.06 99 LYS A C 1
ATOM 804 O O . LYS A 1 99 ? 5.303 1.457 -6.274 1.00 88.06 99 LYS A O 1
ATOM 809 N N . PRO A 1 100 ? 4.718 -0.682 -6.690 1.00 89.94 100 PRO A N 1
ATOM 810 C CA . PRO A 1 100 ? 3.450 -0.324 -7.288 1.00 89.94 100 PRO A CA 1
ATOM 811 C C . PRO A 1 100 ? 2.524 0.265 -6.222 1.00 89.94 100 PRO A C 1
ATOM 813 O O . PRO A 1 100 ? 2.480 -0.196 -5.077 1.00 89.94 100 PRO A O 1
ATOM 816 N N . ARG A 1 101 ? 1.783 1.305 -6.601 1.00 89.12 101 ARG A N 1
ATOM 817 C CA . ARG A 1 101 ? 1.032 2.151 -5.670 1.00 89.12 101 ARG A CA 1
ATOM 818 C C . ARG A 1 101 ? -0.095 1.419 -4.946 1.00 89.12 101 ARG A C 1
ATOM 820 O O . ARG A 1 101 ? -0.273 1.622 -3.750 1.00 89.12 101 ARG A O 1
ATOM 827 N N . ILE A 1 102 ? -0.831 0.544 -5.632 1.00 91.88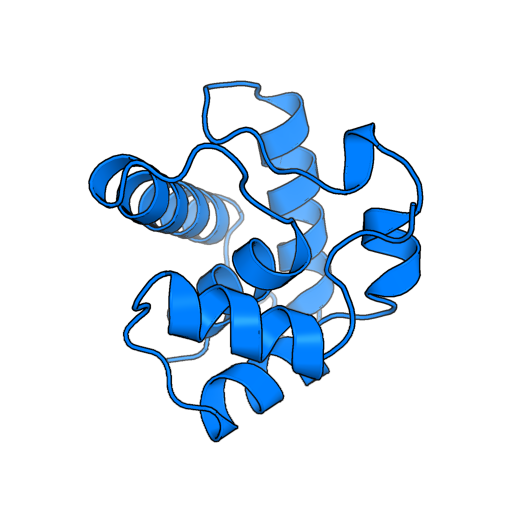 102 ILE A N 1
ATOM 828 C CA . ILE A 1 102 ? -1.943 -0.197 -5.012 1.00 91.88 102 ILE A CA 1
ATOM 829 C C . ILE A 1 102 ? -1.446 -1.248 -4.002 1.00 91.88 102 ILE A C 1
ATOM 831 O O . ILE A 1 102 ? -1.921 -1.222 -2.868 1.00 91.88 102 ILE A O 1
ATOM 835 N N . PRO A 1 103 ? -0.452 -2.105 -4.317 1.00 93.44 103 PRO A N 1
ATOM 836 C CA . PRO A 1 103 ? 0.201 -2.946 -3.313 1.00 93.44 103 PRO A CA 1
ATOM 837 C C . PRO A 1 103 ? 0.766 -2.160 -2.126 1.00 93.44 103 PRO A C 1
ATOM 839 O O . PRO A 1 103 ? 0.625 -2.593 -0.984 1.00 93.44 103 PRO A O 1
ATOM 842 N N . PHE A 1 104 ? 1.362 -0.988 -2.373 1.00 91.62 104 PHE A N 1
ATOM 843 C CA . PHE A 1 104 ? 1.830 -0.110 -1.301 1.00 91.62 104 PHE A CA 1
ATOM 844 C C . PHE A 1 104 ? 0.675 0.324 -0.383 1.00 91.62 104 PHE A C 1
ATOM 846 O O . PHE A 1 104 ? 0.779 0.195 0.835 1.00 91.62 104 PHE A O 1
ATOM 853 N N . TYR A 1 105 ? -0.453 0.769 -0.948 1.00 90.69 105 TYR A N 1
ATOM 854 C CA . TYR A 1 105 ? -1.643 1.129 -0.169 1.00 90.69 105 TYR A CA 1
ATOM 855 C C . TYR A 1 105 ? -2.229 -0.050 0.605 1.00 90.69 105 TYR A C 1
ATOM 857 O O . TYR A 1 105 ? -2.632 0.133 1.747 1.00 90.69 105 TYR A O 1
ATOM 865 N N . VAL A 1 106 ? -2.243 -1.257 0.037 1.00 92.88 106 VAL A N 1
ATOM 866 C CA . VAL A 1 106 ? -2.696 -2.455 0.760 1.00 92.88 106 VAL A CA 1
ATOM 867 C C . VAL A 1 106 ? -1.848 -2.695 2.007 1.00 92.88 106 VAL A C 1
ATOM 869 O O . VAL A 1 106 ? -2.405 -2.886 3.083 1.00 92.88 106 VAL A O 1
ATOM 872 N N . LEU A 1 107 ? -0.520 -2.625 1.889 1.00 92.12 107 LEU A N 1
ATOM 873 C CA . LEU A 1 107 ? 0.386 -2.797 3.029 1.00 92.12 107 LEU A CA 1
ATOM 874 C C . LEU A 1 107 ? 0.244 -1.677 4.065 1.00 92.12 107 LEU A C 1
ATOM 876 O O . LEU A 1 107 ? 0.337 -1.932 5.261 1.00 92.12 107 LEU A O 1
ATOM 880 N N . MET A 1 108 ? -0.004 -0.446 3.620 1.00 90.19 108 MET A N 1
ATOM 881 C CA . MET A 1 108 ? -0.299 0.685 4.501 1.00 90.19 108 MET A CA 1
ATOM 882 C C . MET A 1 108 ? -1.566 0.454 5.319 1.00 90.19 108 MET A C 1
ATOM 884 O O . MET A 1 108 ? -1.551 0.533 6.545 1.00 90.19 108 MET A O 1
ATOM 888 N N . ILE A 1 109 ? -2.661 0.145 4.627 1.00 89.81 109 ILE A N 1
ATOM 889 C CA . ILE A 1 109 ? -3.972 -0.095 5.227 1.00 89.81 109 ILE A CA 1
ATOM 890 C C . ILE A 1 109 ? -3.887 -1.266 6.201 1.00 89.81 109 ILE A C 1
ATOM 892 O O . ILE A 1 109 ? -4.348 -1.135 7.329 1.00 89.81 109 ILE A O 1
ATOM 896 N N . ASP A 1 110 ? -3.242 -2.369 5.812 1.00 91.81 110 ASP A N 1
ATOM 897 C CA . ASP A 1 110 ? -3.079 -3.557 6.653 1.00 91.81 110 ASP A CA 1
ATOM 898 C C . ASP A 1 110 ? -2.479 -3.233 8.028 1.00 91.81 110 ASP A C 1
ATOM 900 O O . ASP A 1 110 ? -2.973 -3.723 9.048 1.00 91.81 110 ASP A O 1
ATOM 904 N N . ARG A 1 111 ? -1.469 -2.352 8.055 1.00 87.50 111 ARG A N 1
ATOM 905 C CA . ARG A 1 111 ? -0.818 -1.887 9.288 1.00 87.50 111 ARG A CA 1
ATOM 906 C C . ARG A 1 111 ? -1.691 -0.949 10.112 1.00 87.50 111 ARG A C 1
ATOM 908 O O . ARG A 1 111 ? -1.602 -0.968 11.339 1.00 87.50 111 ARG A O 1
ATOM 915 N N . ILE A 1 112 ? -2.517 -0.145 9.450 1.00 85.44 112 ILE A N 1
ATOM 916 C CA . ILE A 1 112 ? -3.427 0.802 10.096 1.00 85.44 112 ILE A CA 1
ATOM 917 C C . ILE A 1 112 ? -4.599 0.065 10.765 1.00 85.44 112 ILE A C 1
ATOM 919 O O . ILE A 1 112 ? -4.889 0.306 11.933 1.00 85.44 112 ILE A O 1
ATOM 923 N N . ILE A 1 113 ? -5.252 -0.870 10.066 1.00 84.12 113 ILE A N 1
ATOM 924 C CA . ILE A 1 113 ? -6.524 -1.480 10.504 1.00 84.12 113 ILE A CA 1
ATOM 925 C C . ILE A 1 113 ? -6.382 -2.762 11.343 1.00 84.12 113 ILE A C 1
ATOM 927 O O . ILE A 1 113 ? -7.295 -3.586 11.284 1.00 84.12 113 ILE A O 1
ATOM 931 N N . LYS A 1 114 ? -5.254 -2.947 12.056 1.00 67.88 114 LYS A N 1
ATOM 932 C CA . LYS A 1 114 ? -4.891 -4.111 12.914 1.00 67.88 114 LYS A CA 1
ATOM 933 C C . LYS A 1 114 ? -5.977 -5.195 13.013 1.00 67.88 114 LYS A C 1
ATOM 935 O O . LYS A 1 114 ? -6.875 -5.088 13.870 1.00 67.88 114 LYS A O 1
#